Protein AF-A0A1G9CY78-F1 (afdb_monomer_lite)

Sequence (85 aa):
MASLDDLIASITANKDATDDLTARIEDTRQRAEDLLGAVTALGAEGVANAVMSVKDRLEQSASQNRATALQLEEAVNAAVAAKQA

Organism: NCBI:txid380244

Secondary structure (DSSP, 8-state):
---HHHHHHHHHHHHHHHHHHHHHHHHHHHHHHHHHHHHHHTT-HHHHHHHHHHHHHHHHHHHHHHHHHHHHHHHHHHHHHHHH-

pLDDT: mean 94.27, std 5.25, range [57.09, 97.44]

Structure (mmCIF, N/CA/C/O backbone):
data_AF-A0A1G9CY78-F1
#
_entry.id   AF-A0A1G9CY78-F1
#
loop_
_atom_site.group_PDB
_atom_site.id
_atom_site.type_symbol
_atom_site.label_atom_id
_atom_site.label_alt_id
_atom_site.label_comp_id
_atom_site.label_asym_id
_atom_site.label_entity_id
_atom_site.label_seq_id
_atom_site.pdbx_PDB_ins_code
_atom_site.Cartn_x
_atom_site.Cartn_y
_atom_site.Cartn_z
_atom_site.occupancy
_atom_site.B_iso_or_equiv
_atom_site.auth_seq_id
_atom_site.auth_comp_id
_atom_site.auth_asym_id
_atom_site.auth_atom_id
_atom_site.pdbx_PDB_model_num
ATOM 1 N N . MET A 1 1 ? 19.817 -12.897 -21.327 1.00 57.09 1 MET A N 1
ATOM 2 C CA . MET A 1 1 ? 19.826 -11.494 -20.865 1.00 57.09 1 MET A CA 1
ATOM 3 C C . MET A 1 1 ? 18.480 -10.913 -21.250 1.00 57.09 1 MET A C 1
ATOM 5 O O . MET A 1 1 ? 18.106 -11.108 -22.399 1.00 57.09 1 MET A O 1
ATOM 9 N N . ALA A 1 2 ? 17.733 -10.328 -20.311 1.00 76.25 2 ALA A N 1
ATOM 10 C CA . ALA A 1 2 ? 16.493 -9.625 -20.651 1.00 76.25 2 ALA A CA 1
ATOM 11 C C . ALA A 1 2 ? 16.841 -8.429 -21.548 1.00 76.25 2 ALA A C 1
ATOM 13 O O . ALA A 1 2 ? 17.870 -7.785 -21.321 1.00 76.25 2 ALA A O 1
ATOM 14 N N . SER A 1 3 ? 16.044 -8.178 -22.585 1.00 91.00 3 SER A N 1
ATOM 15 C CA . SER A 1 3 ? 16.240 -7.001 -23.428 1.00 91.00 3 SER A CA 1
ATOM 16 C C . SER A 1 3 ? 15.853 -5.731 -22.666 1.00 91.00 3 SER A C 1
ATOM 18 O O . SER A 1 3 ? 15.167 -5.779 -21.642 1.00 91.00 3 SER A O 1
ATOM 20 N N . LEU A 1 4 ? 16.285 -4.575 -23.167 1.00 90.00 4 LEU A N 1
ATOM 21 C CA . LEU A 1 4 ? 15.882 -3.291 -22.598 1.00 90.00 4 LEU A CA 1
ATOM 22 C C . LEU A 1 4 ? 14.361 -3.073 -22.699 1.00 90.00 4 LEU A C 1
ATOM 24 O O . LEU A 1 4 ? 13.770 -2.465 -21.812 1.00 90.00 4 LEU A O 1
ATOM 28 N N . ASP A 1 5 ? 13.723 -3.634 -23.729 1.00 92.00 5 ASP A N 1
ATOM 29 C CA . ASP A 1 5 ? 12.268 -3.610 -23.893 1.00 92.00 5 ASP A CA 1
ATOM 30 C C . ASP A 1 5 ? 11.555 -4.465 -22.837 1.00 92.00 5 ASP A C 1
ATOM 32 O O . ASP A 1 5 ? 10.572 -4.013 -22.251 1.00 92.00 5 ASP A O 1
ATOM 36 N N . ASP A 1 6 ? 12.093 -5.648 -22.519 1.00 93.00 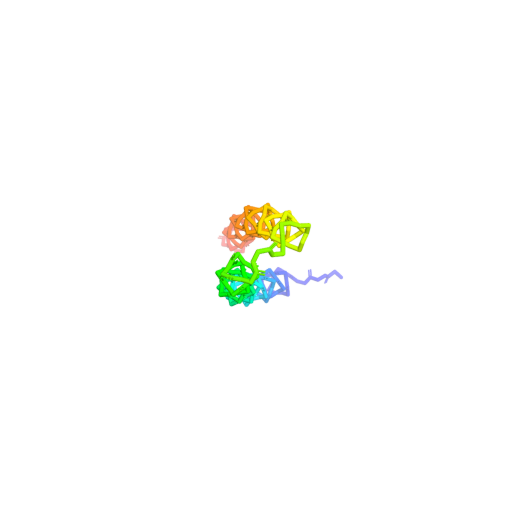6 ASP A N 1
ATOM 37 C CA . ASP A 1 6 ? 11.565 -6.496 -21.439 1.00 93.00 6 ASP A CA 1
ATOM 38 C C . ASP A 1 6 ? 11.693 -5.804 -20.074 1.00 93.00 6 ASP A C 1
ATOM 40 O O . ASP A 1 6 ? 10.808 -5.916 -19.221 1.00 93.00 6 ASP A O 1
ATOM 44 N N . LEU A 1 7 ? 12.791 -5.068 -19.863 1.00 91.88 7 LEU A N 1
ATOM 45 C CA . LEU A 1 7 ? 13.013 -4.299 -18.641 1.00 91.88 7 LEU A CA 1
ATOM 46 C C . LEU A 1 7 ? 11.986 -3.168 -18.507 1.00 91.88 7 LEU A C 1
ATOM 48 O O . LEU A 1 7 ? 11.357 -3.050 -17.457 1.00 91.88 7 LEU A O 1
ATOM 52 N N . ILE A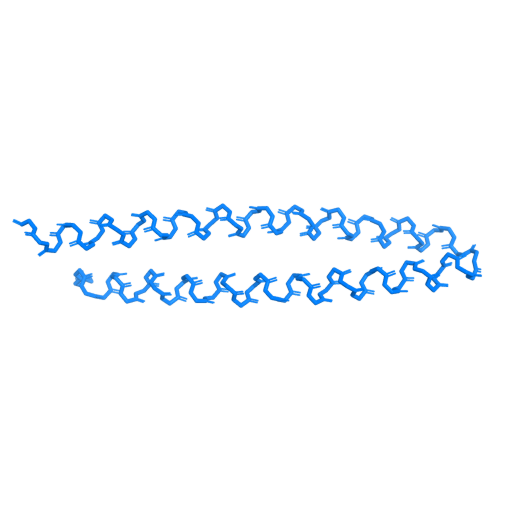 1 8 ? 11.786 -2.370 -19.560 1.00 92.94 8 ILE A N 1
ATOM 53 C CA . ILE A 1 8 ? 10.799 -1.280 -19.566 1.00 92.94 8 ILE A CA 1
ATOM 54 C C . ILE A 1 8 ? 9.398 -1.836 -19.292 1.00 92.94 8 ILE A C 1
ATOM 56 O O . ILE A 1 8 ? 8.716 -1.337 -18.400 1.00 92.94 8 ILE A O 1
ATOM 60 N N . ALA A 1 9 ? 9.001 -2.910 -19.984 1.00 94.06 9 ALA A N 1
ATOM 61 C CA . ALA A 1 9 ? 7.698 -3.542 -19.786 1.00 94.06 9 ALA A CA 1
ATOM 62 C C . ALA A 1 9 ? 7.495 -4.031 -18.339 1.00 94.06 9 ALA A C 1
ATOM 64 O O . ALA A 1 9 ? 6.428 -3.830 -17.760 1.00 94.06 9 ALA A O 1
ATOM 65 N N . SER A 1 10 ? 8.527 -4.626 -17.733 1.00 95.25 10 SER A N 1
ATOM 66 C CA . SER A 1 10 ? 8.487 -5.090 -16.341 1.00 95.25 10 SER A CA 1
ATOM 67 C C . SER A 1 10 ? 8.353 -3.938 -15.338 1.00 95.25 10 SER A C 1
ATOM 69 O O . SER A 1 10 ? 7.548 -4.012 -14.409 1.00 95.25 10 SER A O 1
ATOM 71 N N . ILE A 1 11 ? 9.090 -2.837 -15.532 1.00 93.94 11 ILE A N 1
ATOM 72 C CA . ILE A 1 11 ? 8.997 -1.667 -14.646 1.00 93.94 11 ILE A CA 1
ATOM 73 C C . ILE A 1 11 ? 7.617 -1.006 -14.777 1.00 93.94 11 ILE A C 1
ATOM 75 O O . ILE A 1 11 ? 7.020 -0.651 -13.761 1.00 93.94 11 ILE A O 1
ATOM 79 N N . THR A 1 12 ? 7.073 -0.896 -15.993 1.00 93.44 12 THR A N 1
ATOM 80 C CA . THR A 1 12 ? 5.709 -0.389 -16.211 1.00 93.44 12 THR A CA 1
ATOM 81 C C . THR A 1 12 ? 4.666 -1.264 -15.516 1.00 93.44 12 THR A C 1
ATOM 83 O O . THR A 1 12 ? 3.836 -0.735 -14.786 1.00 93.44 12 THR A O 1
ATOM 86 N N . ALA A 1 13 ? 4.754 -2.591 -15.638 1.00 95.50 13 ALA A N 1
ATOM 87 C CA . ALA A 1 13 ? 3.838 -3.498 -14.943 1.00 95.50 13 ALA A CA 1
ATOM 88 C C . ALA A 1 13 ? 3.920 -3.355 -13.411 1.00 95.50 13 ALA A C 1
ATOM 90 O O . ALA A 1 13 ? 2.901 -3.380 -12.720 1.00 95.50 13 ALA A O 1
ATOM 91 N N . ASN A 1 14 ? 5.125 -3.157 -12.868 1.00 95.19 14 ASN A N 1
ATOM 92 C CA . ASN A 1 14 ? 5.297 -2.879 -11.444 1.00 95.19 14 ASN A CA 1
ATOM 93 C C . ASN A 1 14 ? 4.681 -1.532 -11.047 1.00 95.19 14 ASN A C 1
ATOM 95 O O . ASN A 1 14 ? 4.089 -1.435 -9.974 1.00 95.19 14 ASN A O 1
ATOM 99 N N . LYS A 1 15 ? 4.779 -0.501 -11.897 1.00 93.75 15 LYS A N 1
ATOM 100 C CA . LYS A 1 15 ? 4.139 0.800 -11.657 1.00 93.75 15 LYS A CA 1
ATOM 101 C C . LYS A 1 15 ? 2.621 0.646 -11.566 1.00 93.75 15 LYS A C 1
ATOM 103 O O . LYS A 1 15 ? 2.050 1.070 -10.566 1.00 93.75 15 LYS A O 1
ATOM 108 N N . ASP A 1 16 ? 2.008 -0.055 -12.517 1.00 94.38 16 ASP A N 1
ATOM 109 C CA . ASP A 1 16 ? 0.565 -0.330 -12.507 1.00 94.38 16 ASP A CA 1
ATOM 110 C C . ASP A 1 16 ? 0.139 -1.080 -11.231 1.00 94.38 16 ASP A C 1
ATOM 112 O O . ASP A 1 16 ? -0.869 -0.748 -10.605 1.00 94.38 16 ASP A O 1
ATOM 116 N N . ALA A 1 17 ? 0.941 -2.052 -10.779 1.00 95.75 17 ALA A N 1
ATOM 117 C CA . ALA A 1 17 ? 0.693 -2.754 -9.518 1.00 95.75 17 ALA A CA 1
ATOM 118 C C . ALA A 1 17 ? 0.791 -1.825 -8.293 1.00 95.75 17 ALA A C 1
ATOM 120 O O . ALA A 1 17 ? 0.058 -1.996 -7.318 1.00 95.75 17 ALA A O 1
ATOM 121 N N . THR A 1 18 ? 1.681 -0.831 -8.335 1.00 95.75 18 THR A N 1
ATOM 122 C CA . THR A 1 18 ? 1.838 0.167 -7.267 1.00 95.75 18 THR A CA 1
ATOM 123 C C . THR A 1 18 ? 0.619 1.097 -7.215 1.00 95.75 18 THR A C 1
ATOM 125 O O . THR A 1 18 ? 0.155 1.466 -6.132 1.00 95.75 18 THR A O 1
ATOM 128 N N . ASP A 1 19 ? 0.045 1.429 -8.369 1.00 94.19 19 ASP A N 1
ATOM 129 C CA . ASP A 1 19 ? -1.172 2.237 -8.461 1.00 94.19 19 ASP A CA 1
ATOM 130 C C . ASP A 1 19 ? -2.399 1.466 -7.932 1.00 94.19 19 ASP A C 1
ATOM 132 O O . ASP A 1 19 ? -3.166 2.010 -7.131 1.00 94.19 19 ASP A O 1
ATOM 136 N N . ASP A 1 20 ? -2.532 0.172 -8.254 1.00 97.12 20 ASP A N 1
ATOM 137 C CA . ASP A 1 20 ? -3.566 -0.702 -7.665 1.00 97.12 20 ASP A CA 1
ATOM 138 C C . ASP A 1 20 ? -3.433 -0.801 -6.136 1.00 97.12 20 ASP A C 1
ATOM 140 O O . ASP A 1 20 ? -4.410 -0.656 -5.394 1.00 97.12 20 ASP A O 1
ATOM 144 N N . LEU A 1 21 ? -2.205 -0.974 -5.636 1.00 96.50 21 LEU A N 1
ATOM 145 C CA . LEU A 1 21 ? -1.941 -0.990 -4.197 1.00 96.50 21 LEU A CA 1
ATOM 146 C C . LEU A 1 21 ? -2.354 0.320 -3.522 1.00 96.50 21 LEU A C 1
ATOM 148 O O . LEU A 1 21 ? -2.914 0.277 -2.426 1.00 96.50 21 LEU A O 1
ATOM 152 N N . THR A 1 22 ? -2.148 1.467 -4.174 1.00 95.94 22 THR A N 1
ATOM 153 C CA . THR A 1 22 ? -2.592 2.768 -3.651 1.00 95.94 22 THR A CA 1
ATOM 154 C C . THR A 1 22 ? -4.107 2.792 -3.465 1.00 95.94 22 THR A C 1
ATOM 156 O O . THR A 1 22 ? -4.586 3.150 -2.388 1.00 95.94 22 THR A O 1
ATOM 159 N N . ALA A 1 23 ? -4.865 2.352 -4.474 1.00 96.12 23 ALA A N 1
ATOM 160 C CA . ALA A 1 23 ? -6.324 2.304 -4.400 1.00 96.12 23 ALA A CA 1
ATOM 161 C C . ALA A 1 23 ? -6.819 1.368 -3.282 1.00 96.12 23 ALA A C 1
ATOM 163 O O . ALA A 1 23 ? -7.750 1.698 -2.547 1.00 96.12 23 ALA A O 1
ATOM 164 N N . ARG A 1 24 ? -6.163 0.217 -3.104 1.00 97.44 24 ARG A N 1
ATOM 165 C CA . ARG A 1 24 ? -6.513 -0.762 -2.061 1.00 97.44 24 ARG A CA 1
ATOM 166 C C . ARG A 1 24 ? -6.187 -0.279 -0.650 1.00 97.44 24 ARG A C 1
ATOM 168 O O . ARG A 1 24 ? -6.950 -0.555 0.280 1.00 97.44 24 ARG A O 1
ATOM 175 N N . ILE A 1 25 ? -5.065 0.419 -0.476 1.00 96.62 25 ILE A N 1
ATOM 176 C CA . ILE A 1 25 ? -4.708 1.041 0.804 1.00 96.62 25 ILE A CA 1
ATOM 177 C C . ILE A 1 25 ? -5.761 2.085 1.174 1.00 96.62 25 ILE A C 1
ATOM 179 O O . ILE A 1 25 ? -6.219 2.095 2.315 1.00 96.62 25 ILE A O 1
ATOM 183 N N . GLU A 1 26 ? -6.195 2.896 0.211 1.00 95.69 26 GLU A N 1
ATOM 184 C CA . GLU A 1 26 ? -7.206 3.928 0.429 1.00 95.69 26 GLU A CA 1
ATOM 185 C C . GLU A 1 26 ? -8.586 3.345 0.781 1.00 95.69 26 GLU A C 1
ATOM 187 O O . GLU A 1 26 ? -9.194 3.763 1.765 1.00 95.69 26 GLU A O 1
ATOM 192 N N . ASP A 1 27 ? -9.046 2.312 0.066 1.00 97.44 27 ASP A N 1
ATOM 193 C CA . ASP A 1 27 ? -10.278 1.586 0.419 1.00 97.44 27 ASP A CA 1
ATOM 194 C C . ASP A 1 27 ? -10.200 1.001 1.840 1.00 97.44 27 ASP A C 1
ATOM 196 O O . ASP A 1 27 ? -11.131 1.128 2.638 1.00 97.44 27 ASP A O 1
ATOM 200 N N . THR A 1 28 ? -9.057 0.415 2.208 1.00 96.94 28 THR A N 1
ATOM 201 C CA . THR A 1 28 ? -8.865 -0.135 3.558 1.00 96.94 28 THR A CA 1
ATOM 202 C C . THR A 1 28 ? -8.835 0.966 4.622 1.00 96.94 28 THR A C 1
ATOM 204 O O . THR A 1 28 ? -9.389 0.784 5.708 1.00 96.94 28 THR A O 1
ATOM 207 N N . ARG A 1 29 ? -8.229 2.121 4.316 1.00 96.62 29 ARG A N 1
ATOM 208 C CA . ARG A 1 29 ? -8.192 3.297 5.198 1.00 96.62 29 ARG A CA 1
ATOM 209 C C . ARG A 1 29 ? -9.602 3.796 5.484 1.00 96.62 29 ARG A C 1
ATOM 211 O O . ARG A 1 29 ? -9.939 3.978 6.651 1.00 96.62 29 ARG A O 1
ATOM 218 N N . GLN A 1 30 ? -10.435 3.929 4.452 1.00 96.81 30 GLN A N 1
ATOM 219 C CA . GLN A 1 30 ? -11.823 4.359 4.611 1.00 96.81 30 GLN A CA 1
ATOM 220 C C . GLN A 1 30 ? -12.617 3.389 5.496 1.00 96.81 30 GLN A C 1
ATOM 222 O O . GLN A 1 30 ? -13.285 3.805 6.439 1.00 96.81 30 GLN A O 1
ATOM 227 N N . ARG A 1 31 ? -12.472 2.077 5.278 1.00 97.19 31 ARG A N 1
ATOM 228 C CA . ARG A 1 31 ? -13.129 1.060 6.120 1.00 97.19 31 ARG A CA 1
ATOM 229 C C . ARG A 1 31 ? -12.669 1.112 7.576 1.00 97.19 31 ARG A C 1
ATOM 231 O O . ARG A 1 31 ? -13.473 0.893 8.480 1.00 97.19 31 ARG A O 1
ATOM 238 N N . ALA A 1 32 ? -11.385 1.381 7.819 1.00 96.94 32 ALA A N 1
ATOM 239 C CA . ALA A 1 32 ? -10.863 1.554 9.171 1.00 96.94 32 ALA A CA 1
ATOM 240 C C . ALA A 1 32 ? -11.442 2.809 9.847 1.00 96.94 32 ALA A C 1
ATOM 242 O O . ALA A 1 32 ? -11.694 2.790 11.049 1.00 96.94 32 ALA A O 1
ATOM 243 N N . GLU A 1 33 ? -11.698 3.879 9.095 1.00 96.56 33 GLU A N 1
ATOM 244 C CA . GLU A 1 33 ? -12.359 5.088 9.604 1.00 96.56 33 GLU A CA 1
ATOM 245 C C . GLU A 1 33 ? -13.812 4.837 9.987 1.00 96.56 33 GLU A C 1
ATOM 247 O O . GLU A 1 33 ? -14.219 5.189 11.098 1.00 96.56 33 GLU A O 1
ATOM 252 N N . ASP A 1 34 ? -14.558 4.154 9.124 1.00 97.06 34 ASP A N 1
ATOM 253 C CA . ASP A 1 34 ? -15.944 3.784 9.398 1.00 97.06 34 ASP A CA 1
ATOM 254 C C . ASP A 1 34 ? -16.030 2.881 10.640 1.00 97.06 34 ASP A C 1
ATOM 256 O O . ASP A 1 34 ? -16.851 3.101 11.539 1.00 97.06 34 ASP A O 1
ATOM 260 N N . LEU A 1 35 ? -15.128 1.896 10.739 1.00 96.75 35 LEU A N 1
ATOM 261 C CA . LEU A 1 35 ? -15.041 1.011 11.896 1.00 96.75 35 LEU A CA 1
ATOM 262 C C . LEU A 1 35 ? -14.685 1.780 13.170 1.00 96.75 35 LEU A C 1
ATOM 264 O O . LEU A 1 35 ? -15.303 1.533 14.204 1.00 96.75 35 LEU A O 1
ATOM 268 N N . LEU A 1 36 ? -13.733 2.718 13.109 1.00 97.06 36 LEU A N 1
ATOM 269 C CA . LEU A 1 36 ? -13.349 3.544 14.254 1.00 97.06 36 LEU A CA 1
ATOM 270 C C . LEU A 1 36 ? -14.547 4.339 14.783 1.00 97.06 36 LEU A C 1
ATOM 272 O O . LEU A 1 36 ? -14.781 4.363 15.993 1.00 97.06 36 LEU A O 1
ATOM 276 N N . GLY A 1 37 ? -15.333 4.940 13.887 1.00 95.81 37 GLY A N 1
ATOM 277 C CA . GLY A 1 37 ? -16.559 5.649 14.250 1.00 95.81 37 GLY A CA 1
ATOM 278 C C . GLY A 1 37 ? -17.564 4.736 14.955 1.00 95.81 37 GLY A C 1
ATOM 279 O O . GLY A 1 37 ? -18.065 5.077 16.029 1.00 95.81 37 GLY A O 1
ATOM 280 N N . ALA A 1 38 ? -17.799 3.543 14.403 1.00 97.06 38 ALA A N 1
ATOM 281 C CA . ALA A 1 38 ? -18.723 2.567 14.975 1.00 97.06 38 ALA A CA 1
ATOM 282 C C . ALA A 1 38 ? -18.289 2.089 16.372 1.00 97.06 38 ALA A C 1
ATOM 284 O O . ALA A 1 38 ? -19.092 2.093 17.305 1.00 97.06 38 ALA A O 1
ATOM 285 N N . VAL A 1 39 ? -17.020 1.710 16.554 1.00 96.62 39 VAL A N 1
ATOM 286 C CA . VAL A 1 39 ? -16.534 1.186 17.846 1.00 96.62 39 VAL A CA 1
ATOM 287 C C . VAL A 1 39 ? -16.426 2.275 18.910 1.00 96.62 39 VAL A C 1
ATOM 289 O O . VAL A 1 39 ? -16.656 1.999 20.088 1.00 96.62 39 VAL A O 1
ATOM 292 N N . THR A 1 40 ? -16.154 3.518 18.502 1.00 94.38 40 THR A N 1
ATOM 293 C CA . THR A 1 40 ? -16.166 4.680 19.400 1.00 94.38 40 THR A CA 1
ATOM 294 C C . THR A 1 40 ? -17.580 4.958 19.902 1.00 94.38 40 THR A C 1
ATOM 296 O O . THR A 1 40 ? -17.775 5.139 21.101 1.00 94.38 40 THR A O 1
ATOM 299 N N . ALA A 1 41 ? -18.586 4.910 19.021 1.00 95.75 41 ALA A N 1
ATOM 300 C CA . ALA A 1 41 ? -19.989 5.074 19.412 1.00 95.75 41 ALA A CA 1
ATOM 301 C C . ALA A 1 41 ? -20.475 3.979 20.381 1.00 95.75 41 ALA A C 1
ATOM 303 O O . ALA A 1 41 ? -21.358 4.224 21.200 1.00 95.75 41 ALA A O 1
ATOM 304 N N . LEU A 1 42 ? -19.880 2.784 20.311 1.00 96.06 42 LEU A N 1
ATOM 305 C CA . LEU A 1 42 ? -20.158 1.664 21.213 1.00 96.06 42 LEU A CA 1
ATOM 306 C C . LEU A 1 42 ? -19.366 1.718 22.534 1.00 96.06 42 LEU A C 1
ATOM 308 O O . LEU A 1 42 ? -19.564 0.853 23.385 1.00 96.06 42 LEU A O 1
ATOM 312 N N . GLY A 1 43 ? -18.465 2.690 22.718 1.00 94.88 43 GLY A N 1
ATOM 313 C CA . GLY A 1 43 ? -17.618 2.800 23.913 1.00 94.88 43 GLY A CA 1
ATOM 314 C C . GLY A 1 43 ? -16.537 1.716 24.023 1.00 94.88 43 GLY A C 1
ATOM 315 O O . GLY A 1 43 ? -16.018 1.460 25.108 1.00 94.88 43 GLY A O 1
ATOM 316 N N . ALA A 1 44 ? -16.188 1.052 22.918 1.00 95.06 44 ALA A N 1
ATOM 317 C CA . ALA A 1 44 ? -15.212 -0.036 22.896 1.00 95.06 44 ALA A CA 1
ATOM 318 C C . ALA A 1 44 ? -13.775 0.493 22.711 1.00 95.06 44 ALA A C 1
ATOM 320 O O . ALA A 1 44 ? -13.138 0.250 21.684 1.00 95.06 44 ALA A O 1
ATOM 321 N N . GLU A 1 45 ? -13.246 1.200 23.715 1.00 92.81 45 GLU A N 1
ATOM 322 C CA . GLU A 1 45 ? -11.946 1.900 23.652 1.00 92.81 45 GLU A CA 1
ATOM 323 C C . GLU A 1 45 ? -10.770 1.000 23.232 1.00 92.81 45 GLU A C 1
ATOM 325 O O . GLU A 1 45 ? -9.924 1.400 22.433 1.00 92.81 45 GLU A O 1
ATOM 330 N N . GLY A 1 46 ? -10.730 -0.251 23.707 1.00 94.06 46 GLY A N 1
ATOM 331 C CA . GLY A 1 46 ? -9.678 -1.200 23.325 1.00 94.06 46 GLY A CA 1
ATOM 332 C C . GLY A 1 46 ? -9.676 -1.530 21.828 1.00 94.06 46 GLY A C 1
ATOM 333 O O . GLY A 1 46 ? -8.613 -1.636 21.216 1.00 94.06 46 GLY A O 1
ATOM 334 N N . VAL A 1 47 ? -10.861 -1.638 21.221 1.00 95.31 47 VAL A N 1
ATOM 335 C CA . VAL A 1 47 ? -10.997 -1.865 19.776 1.00 95.31 47 VAL A CA 1
ATOM 336 C C . VAL A 1 47 ? -10.677 -0.583 19.012 1.00 95.31 47 VAL A C 1
ATOM 338 O O . VAL A 1 47 ? -9.969 -0.649 18.013 1.00 95.31 47 VAL A O 1
ATOM 341 N N . ALA A 1 48 ? -11.113 0.581 19.503 1.00 96.44 48 ALA A N 1
ATOM 342 C CA . ALA A 1 48 ? -10.783 1.874 18.901 1.00 96.44 48 ALA A CA 1
ATOM 343 C C . ALA A 1 48 ? -9.261 2.079 18.787 1.00 96.44 48 ALA A C 1
ATOM 345 O O . ALA A 1 48 ? -8.761 2.391 17.707 1.00 96.44 48 ALA A O 1
ATOM 346 N N . ASN A 1 49 ? -8.513 1.786 19.855 1.00 96.69 49 ASN A N 1
ATOM 347 C CA . ASN A 1 49 ? -7.049 1.866 19.855 1.00 96.69 49 ASN A CA 1
ATOM 348 C C . ASN A 1 49 ? -6.407 0.897 18.850 1.00 96.69 49 ASN A C 1
ATOM 350 O O . ASN A 1 49 ? -5.454 1.256 18.156 1.00 96.69 49 ASN A O 1
ATOM 354 N N . ALA A 1 50 ? -6.937 -0.324 18.732 1.00 96.69 50 ALA A N 1
ATOM 355 C CA . ALA A 1 50 ? -6.459 -1.284 17.741 1.00 96.69 50 ALA A CA 1
ATOM 356 C C . ALA A 1 50 ? -6.714 -0.7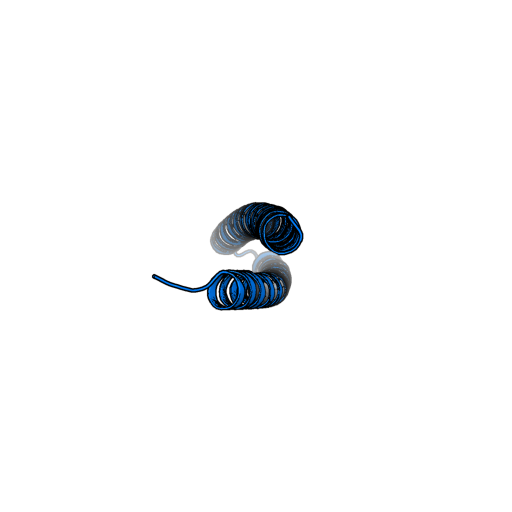96 16.304 1.00 96.69 50 ALA A C 1
ATOM 358 O O . ALA A 1 50 ? -5.836 -0.911 15.449 1.00 96.69 50 ALA A O 1
ATOM 359 N N . VAL A 1 51 ? -7.885 -0.208 16.043 1.00 96.75 51 VAL A N 1
ATOM 360 C CA . VAL A 1 51 ? -8.229 0.359 14.731 1.00 96.75 51 VAL A CA 1
ATOM 361 C C . VAL A 1 51 ? -7.341 1.558 14.401 1.00 96.75 51 VAL A C 1
ATOM 363 O O . VAL A 1 51 ? -6.849 1.649 13.280 1.00 96.75 51 VAL A O 1
ATOM 366 N N . MET A 1 52 ? -7.053 2.431 15.369 1.00 96.69 52 MET A N 1
ATOM 367 C CA . MET A 1 52 ? -6.088 3.522 15.185 1.00 96.69 52 MET A CA 1
ATOM 368 C C . MET A 1 52 ? -4.697 2.995 14.816 1.00 96.69 52 MET A C 1
ATOM 370 O O . MET A 1 52 ? -4.114 3.456 13.842 1.00 96.69 52 MET A O 1
ATOM 374 N N . SER A 1 53 ? -4.208 1.954 15.496 1.00 97.19 53 SER A N 1
ATOM 375 C CA . SER A 1 53 ? -2.927 1.330 15.138 1.00 97.19 53 SER A CA 1
ATOM 376 C C . SER A 1 53 ? -2.923 0.753 13.714 1.00 97.19 53 SER A C 1
ATOM 378 O O . SER A 1 53 ? -1.908 0.807 13.018 1.00 97.19 53 SER A O 1
ATOM 380 N N . VAL A 1 54 ? -4.054 0.215 13.245 1.00 96.19 54 VAL A N 1
ATOM 381 C CA . VAL A 1 54 ? -4.200 -0.213 11.845 1.00 96.19 54 VAL A CA 1
ATOM 382 C C . VAL A 1 54 ? -4.123 0.983 10.895 1.00 96.19 54 VAL A C 1
ATOM 384 O O . VAL A 1 54 ? -3.435 0.883 9.880 1.00 96.19 54 VAL A O 1
ATOM 387 N N . LYS A 1 55 ? -4.764 2.112 11.221 1.00 96.94 55 LYS A N 1
ATOM 388 C CA . LYS A 1 55 ? -4.677 3.339 10.413 1.00 96.94 55 LYS A CA 1
ATOM 389 C C . LYS A 1 55 ? -3.239 3.837 10.281 1.00 96.94 55 LYS A C 1
ATOM 391 O O . LYS A 1 55 ? -2.794 4.049 9.158 1.00 96.94 55 LYS A O 1
ATOM 396 N N . ASP A 1 56 ? -2.489 3.907 11.378 1.00 96.81 56 ASP A N 1
ATOM 397 C CA . ASP A 1 56 ? -1.083 4.339 11.355 1.00 96.81 56 ASP A CA 1
ATOM 398 C C . ASP A 1 56 ? -0.236 3.452 10.422 1.00 96.81 56 ASP A C 1
ATOM 400 O O . ASP A 1 56 ? 0.603 3.921 9.649 1.00 96.81 56 ASP A O 1
ATOM 404 N N . ARG A 1 57 ? -0.488 2.137 10.439 1.00 96.88 57 ARG A N 1
ATOM 405 C CA . ARG A 1 57 ? 0.185 1.180 9.547 1.00 96.88 57 ARG A CA 1
ATOM 406 C C . ARG A 1 57 ? -0.223 1.346 8.084 1.00 96.88 57 ARG A C 1
ATOM 408 O O . ARG A 1 57 ? 0.609 1.128 7.200 1.00 96.88 57 ARG A O 1
ATOM 415 N N . LEU A 1 58 ? -1.475 1.710 7.810 1.00 96.25 58 LEU A N 1
ATOM 416 C CA . LEU A 1 58 ? -1.940 2.012 6.454 1.00 96.25 58 LEU A CA 1
ATOM 417 C C . LEU A 1 58 ? -1.287 3.288 5.923 1.00 96.25 58 LEU A C 1
ATOM 419 O O . LEU A 1 58 ? -0.831 3.289 4.784 1.00 96.25 58 LEU A O 1
ATOM 423 N N . GLU A 1 59 ? -1.150 4.326 6.746 1.00 96.00 59 GLU A N 1
ATOM 424 C CA . GLU A 1 59 ? -0.436 5.556 6.380 1.00 96.00 59 GLU A CA 1
ATOM 425 C C . GLU A 1 59 ? 1.045 5.287 6.088 1.00 96.00 59 GLU A C 1
ATOM 427 O O . GLU A 1 59 ? 1.584 5.746 5.076 1.00 96.00 59 GLU A O 1
ATOM 432 N N . GLN A 1 60 ? 1.698 4.468 6.919 1.00 97.12 60 GLN A N 1
ATOM 433 C CA . GLN A 1 60 ? 3.066 4.028 6.656 1.00 97.12 60 GLN A CA 1
ATOM 434 C C . GLN A 1 60 ? 3.167 3.253 5.334 1.00 97.12 60 GLN A C 1
ATOM 436 O O . GLN A 1 60 ? 4.073 3.511 4.539 1.00 97.12 60 GLN A O 1
ATOM 441 N N . SER A 1 61 ? 2.225 2.342 5.077 1.00 96.06 61 SER A N 1
ATOM 442 C CA . SER A 1 61 ? 2.180 1.560 3.836 1.00 96.06 61 SER A CA 1
ATOM 443 C C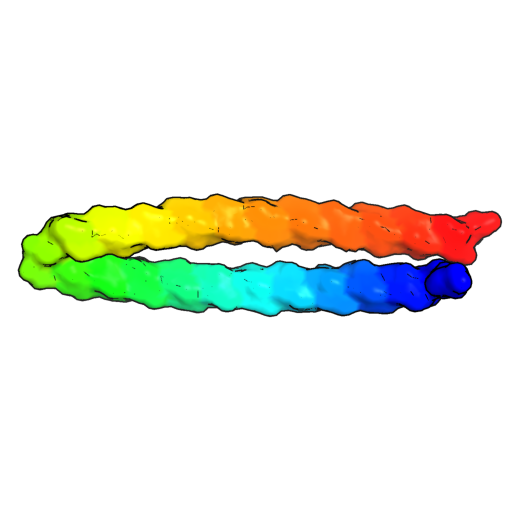 . SER A 1 61 ? 1.954 2.456 2.616 1.00 96.06 61 SER A C 1
ATOM 445 O O . SER A 1 61 ? 2.622 2.282 1.602 1.00 96.06 61 SER A O 1
ATOM 447 N N . ALA A 1 62 ? 1.075 3.458 2.717 1.00 95.81 62 ALA A N 1
ATOM 448 C CA . ALA A 1 62 ? 0.827 4.435 1.657 1.00 95.81 62 ALA A CA 1
ATOM 449 C C . ALA A 1 62 ? 2.090 5.243 1.329 1.00 95.81 62 ALA A C 1
ATOM 451 O O . ALA A 1 62 ? 2.433 5.426 0.161 1.00 95.81 62 ALA A O 1
ATOM 452 N N . SER A 1 63 ? 2.809 5.692 2.362 1.00 97.06 63 SER A N 1
ATOM 453 C CA . SER A 1 63 ? 4.067 6.428 2.211 1.00 97.06 63 SER A CA 1
ATOM 454 C C . SER A 1 63 ? 5.138 5.587 1.509 1.00 97.06 63 SER A C 1
ATOM 456 O O . SER A 1 63 ? 5.759 6.041 0.546 1.00 97.06 63 SER A O 1
ATOM 458 N N . GLN A 1 64 ? 5.300 4.328 1.927 1.00 97.38 64 GLN A N 1
ATOM 459 C CA . GLN A 1 64 ? 6.226 3.386 1.292 1.00 97.38 64 GLN A CA 1
ATOM 460 C C . GLN A 1 64 ? 5.846 3.112 -0.167 1.00 97.38 64 GLN A C 1
ATOM 462 O O . GLN A 1 64 ? 6.698 3.209 -1.046 1.00 97.38 64 GLN A O 1
ATOM 467 N N . ASN A 1 65 ? 4.567 2.845 -0.436 1.00 97.25 65 ASN A N 1
ATOM 468 C CA . ASN A 1 65 ? 4.071 2.575 -1.782 1.00 97.25 65 ASN A CA 1
ATOM 469 C C . ASN A 1 65 ? 4.303 3.770 -2.723 1.00 97.25 65 ASN A C 1
ATOM 471 O O . ASN A 1 65 ? 4.763 3.604 -3.850 1.00 97.25 65 ASN A O 1
ATOM 475 N N . ARG A 1 66 ? 4.083 4.997 -2.232 1.00 95.75 66 ARG A N 1
ATOM 476 C CA . ARG A 1 66 ? 4.376 6.227 -2.979 1.00 95.75 66 ARG A CA 1
ATOM 477 C C . ARG A 1 66 ? 5.866 6.381 -3.282 1.00 95.75 66 ARG A C 1
ATOM 479 O O . ARG A 1 66 ? 6.217 6.777 -4.390 1.00 95.75 66 ARG A O 1
ATOM 486 N N . ALA A 1 67 ? 6.739 6.072 -2.325 1.00 97.44 67 ALA A N 1
ATOM 487 C CA . ALA A 1 67 ? 8.182 6.107 -2.551 1.00 97.44 67 ALA A CA 1
ATOM 488 C C . ALA A 1 67 ? 8.606 5.096 -3.630 1.00 97.44 67 ALA A C 1
ATOM 490 O O . ALA A 1 67 ? 9.376 5.442 -4.523 1.00 97.44 67 ALA A 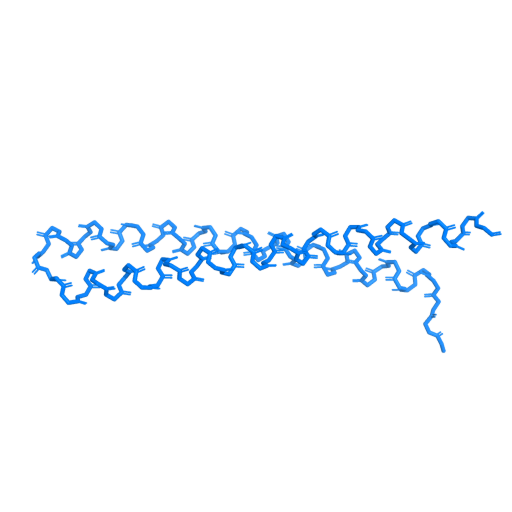O 1
ATOM 491 N N . THR A 1 68 ? 8.052 3.881 -3.603 1.00 96.69 68 THR A N 1
ATOM 492 C CA . THR A 1 68 ? 8.284 2.872 -4.646 1.00 96.69 68 THR A CA 1
ATOM 493 C C . THR A 1 68 ? 7.783 3.334 -6.015 1.00 96.69 68 THR A C 1
ATOM 495 O O . THR A 1 68 ? 8.498 3.174 -7.001 1.00 96.69 68 THR A O 1
ATOM 498 N N . ALA A 1 69 ? 6.609 3.966 -6.092 1.00 94.88 69 ALA A N 1
ATOM 499 C CA . ALA A 1 69 ? 6.078 4.490 -7.351 1.00 94.88 69 ALA A CA 1
ATOM 500 C C . ALA A 1 69 ? 7.015 5.531 -7.993 1.00 94.88 69 ALA A C 1
ATOM 502 O O . ALA A 1 69 ? 7.237 5.490 -9.203 1.00 94.88 69 ALA A O 1
ATOM 503 N N . LEU A 1 70 ? 7.603 6.421 -7.182 1.00 96.12 70 LEU A N 1
ATOM 504 C CA . LEU A 1 70 ? 8.588 7.406 -7.644 1.00 96.12 70 LEU A CA 1
ATOM 505 C C . LEU A 1 70 ? 9.864 6.731 -8.164 1.00 96.12 70 LEU A C 1
ATOM 507 O O . LEU A 1 70 ? 10.341 7.065 -9.244 1.00 96.12 70 LEU A O 1
ATOM 511 N N . GLN A 1 71 ? 10.380 5.734 -7.440 1.00 96.62 71 GLN A N 1
ATOM 512 C CA . GLN A 1 71 ? 11.561 4.973 -7.867 1.00 96.62 71 GLN A CA 1
ATOM 513 C C . GLN A 1 71 ? 11.331 4.235 -9.191 1.00 96.62 71 GLN A C 1
ATOM 515 O O . GLN A 1 71 ? 12.224 4.176 -10.035 1.00 96.62 71 GLN A O 1
ATOM 520 N N . LEU A 1 72 ? 10.135 3.673 -9.392 1.00 95.19 72 LEU A N 1
ATOM 521 C CA . LEU A 1 72 ? 9.771 3.015 -10.646 1.00 95.19 72 LEU A CA 1
ATOM 522 C C . LEU A 1 72 ? 9.689 4.015 -11.801 1.00 95.19 72 LEU A C 1
ATOM 524 O O . LEU A 1 72 ? 10.151 3.713 -12.897 1.00 95.19 72 LEU A O 1
ATOM 528 N N . GLU A 1 73 ? 9.156 5.212 -11.567 1.00 93.75 73 GLU A N 1
ATOM 529 C CA . GLU A 1 73 ? 9.109 6.274 -12.575 1.00 93.75 73 GLU A CA 1
ATOM 530 C C . GLU A 1 73 ? 10.513 6.736 -12.993 1.00 93.75 73 GLU A C 1
ATOM 532 O O . GLU A 1 73 ? 10.815 6.809 -14.186 1.00 93.75 73 GLU A O 1
ATOM 537 N N . GLU A 1 74 ? 11.407 6.957 -12.028 1.00 95.56 74 GLU A N 1
ATOM 538 C CA . GLU A 1 74 ? 12.821 7.247 -12.294 1.00 95.56 74 GLU A CA 1
ATOM 539 C C . GLU A 1 74 ? 13.496 6.115 -13.087 1.00 95.56 74 GLU A C 1
ATOM 541 O O . GLU A 1 74 ? 14.223 6.377 -14.050 1.00 95.56 74 GLU A O 1
ATOM 546 N N . ALA A 1 75 ? 13.215 4.856 -12.736 1.00 94.12 75 ALA A N 1
ATOM 547 C CA . ALA A 1 75 ? 13.767 3.691 -13.418 1.00 94.12 75 ALA A CA 1
ATOM 548 C C . ALA A 1 75 ? 13.272 3.557 -14.870 1.00 94.12 75 ALA A C 1
ATOM 5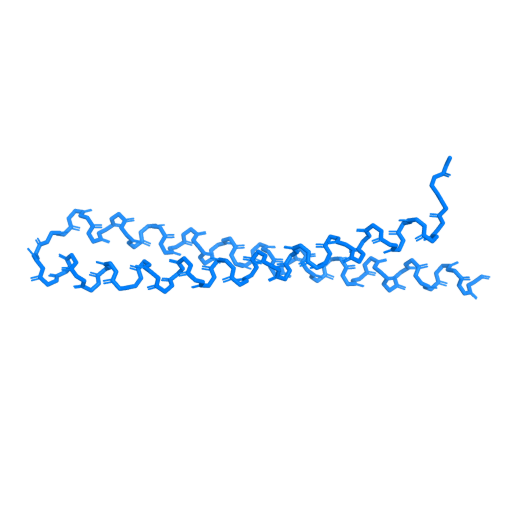50 O O . ALA A 1 75 ? 14.082 3.264 -15.754 1.00 94.12 75 ALA A O 1
ATOM 551 N N . VAL A 1 76 ? 11.983 3.811 -15.147 1.00 92.75 76 VAL A N 1
ATOM 552 C CA . VAL A 1 76 ? 11.461 3.854 -16.528 1.00 92.75 76 VAL A CA 1
ATOM 553 C C . VAL A 1 76 ? 12.174 4.942 -17.321 1.00 92.75 76 VAL A C 1
ATOM 555 O O . VAL A 1 76 ? 12.658 4.677 -18.421 1.00 92.75 76 VAL A O 1
ATOM 558 N N . ASN A 1 77 ? 12.283 6.149 -16.763 1.00 91.94 77 ASN A N 1
ATOM 559 C CA . ASN A 1 77 ? 12.916 7.276 -17.447 1.00 91.94 77 ASN A CA 1
ATOM 560 C C . ASN A 1 77 ? 14.382 6.977 -17.794 1.00 91.94 77 ASN A C 1
ATOM 562 O O . ASN A 1 77 ? 14.817 7.234 -18.919 1.00 91.94 77 ASN A O 1
ATOM 566 N N . ALA A 1 78 ? 15.129 6.368 -16.868 1.00 93.06 78 ALA A N 1
ATOM 567 C CA . ALA A 1 78 ? 16.508 5.949 -17.104 1.00 93.06 78 ALA A CA 1
ATOM 568 C C . ALA A 1 78 ? 16.615 4.855 -18.181 1.00 93.06 78 ALA A C 1
ATOM 570 O O . ALA A 1 78 ? 17.476 4.938 -19.060 1.00 93.06 78 ALA A O 1
ATOM 571 N N . ALA A 1 79 ? 15.732 3.852 -18.155 1.00 90.56 79 ALA A N 1
ATOM 572 C CA . ALA A 1 79 ? 15.720 2.777 -19.146 1.00 90.56 79 ALA A CA 1
ATOM 573 C C . ALA A 1 79 ? 15.367 3.288 -20.554 1.00 90.56 79 ALA A C 1
ATOM 575 O O . ALA A 1 79 ? 15.989 2.885 -21.537 1.00 90.56 79 ALA A O 1
ATOM 576 N N . VAL A 1 80 ? 14.415 4.219 -20.660 1.00 90.69 80 VAL A N 1
ATOM 577 C CA . VAL A 1 80 ? 14.050 4.866 -21.929 1.00 90.69 80 VAL A CA 1
ATOM 578 C C . VAL A 1 80 ? 15.204 5.711 -22.466 1.00 90.69 80 VAL A C 1
ATOM 580 O O . VAL A 1 80 ? 15.513 5.615 -23.652 1.00 90.69 80 VAL A O 1
ATOM 583 N N . ALA A 1 81 ? 15.882 6.485 -21.613 1.00 92.12 81 ALA A N 1
ATOM 584 C CA . ALA A 1 81 ? 17.056 7.255 -22.018 1.00 92.12 81 ALA A CA 1
ATOM 585 C C . ALA A 1 81 ? 18.184 6.345 -22.534 1.00 92.12 81 ALA A C 1
ATOM 587 O O . ALA A 1 81 ? 18.769 6.623 -23.577 1.00 92.12 81 ALA A O 1
ATOM 588 N N . ALA A 1 82 ? 18.434 5.215 -21.863 1.00 90.88 82 ALA A N 1
ATOM 589 C CA . ALA A 1 82 ? 19.420 4.227 -22.299 1.00 90.88 82 ALA A CA 1
ATOM 590 C C . ALA A 1 82 ? 19.071 3.570 -23.647 1.00 90.88 82 ALA A C 1
ATOM 592 O O . ALA A 1 82 ? 19.969 3.135 -24.355 1.00 90.88 82 ALA A O 1
ATOM 593 N N . LYS A 1 83 ? 17.784 3.504 -24.017 1.00 88.38 83 LYS A N 1
ATOM 594 C CA . LYS A 1 83 ? 17.339 2.987 -25.324 1.00 88.38 83 LYS A CA 1
ATOM 595 C C . LYS A 1 83 ? 17.617 3.969 -26.464 1.00 88.38 83 LYS A C 1
ATOM 597 O O . LYS A 1 83 ? 17.705 3.562 -27.618 1.00 88.38 83 LYS A O 1
ATOM 602 N N . GLN A 1 84 ? 17.658 5.258 -26.141 1.00 87.75 84 GLN A N 1
ATOM 603 C CA . GLN A 1 84 ? 17.816 6.352 -27.099 1.00 87.75 84 GLN A CA 1
ATOM 604 C C . GLN A 1 84 ? 19.281 6.772 -27.298 1.00 87.75 84 GLN A C 1
ATOM 606 O O . GLN A 1 84 ? 19.554 7.534 -28.225 1.00 87.75 84 GLN A O 1
ATOM 611 N N . ALA A 1 85 ? 20.185 6.305 -26.430 1.00 80.69 85 ALA A N 1
ATOM 612 C CA . ALA A 1 85 ? 21.631 6.521 -26.493 1.00 80.69 85 ALA A CA 1
ATOM 613 C C . ALA A 1 85 ? 22.322 5.473 -27.378 1.00 80.69 85 ALA A C 1
ATOM 615 O O . ALA A 1 85 ? 23.283 5.861 -28.081 1.00 80.69 85 ALA A O 1
#

Foldseek 3Di:
DQDLVNVLVVLVVVLVVLVVVLVVLVVVLVVLVVVLVVCVVVVVVVVNVVSVVVNVVSVVVNVVSVVSNVVSVVVSVVSVVVVVD

Radius of gyration: 18.97 Å; chains: 1; bounding box: 42×19×51 Å